Protein AF-A0A7K1ZN30-F1 (afdb_monomer_lite)

Foldseek 3Di:
DPVVLLVVLLV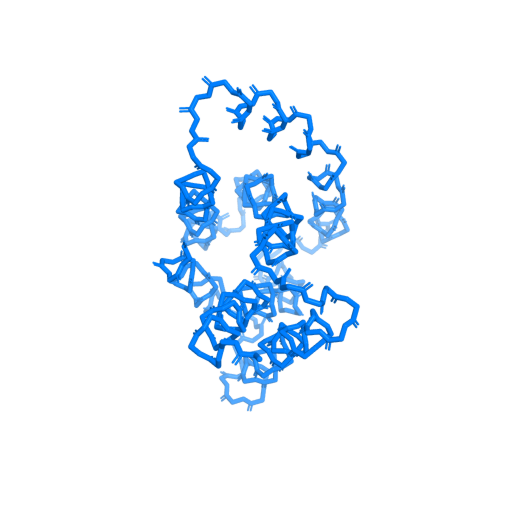VLLLLLLLVLLCVVQVCLQCVLLVNNVCVVVLVVLQVVLLVCQCVVCVVDVVPPDDLVVLLLVLLLQLLVLLVCLVVQRNHPVNSVSSSSNSNSRNSVVVSSLVVSCVPDPCCVPSVVVSNVSNVVSNVVNNCCCCPPVVQSNHSVSSNVSSVSSNVD

Structure (mmCIF, N/CA/C/O backbone):
data_AF-A0A7K1ZN30-F1
#
_entry.id   AF-A0A7K1ZN30-F1
#
loop_
_atom_site.group_PDB
_atom_site.id
_atom_site.type_symbol
_atom_site.label_atom_id
_atom_site.label_alt_id
_atom_site.label_comp_id
_atom_site.label_asym_id
_atom_site.label_entity_id
_atom_site.label_seq_id
_atom_site.pdbx_PDB_ins_code
_atom_site.Cartn_x
_atom_site.Cartn_y
_atom_site.Cartn_z
_atom_site.occupancy
_atom_site.B_iso_or_equiv
_atom_site.auth_seq_id
_atom_site.auth_comp_id
_atom_site.auth_asym_id
_atom_site.auth_atom_id
_atom_site.pdbx_PDB_model_num
ATOM 1 N N . MET A 1 1 ? -16.897 -9.802 23.830 1.00 62.56 1 MET A N 1
ATOM 2 C CA . MET A 1 1 ? -16.367 -9.654 22.459 1.00 62.56 1 MET A CA 1
ATOM 3 C C . MET A 1 1 ? -17.440 -10.025 21.453 1.00 62.56 1 MET A C 1
ATOM 5 O O . MET A 1 1 ? -17.956 -11.134 21.515 1.00 62.56 1 MET A O 1
ATOM 9 N N . ASN A 1 2 ? -17.785 -9.125 20.533 1.00 81.25 2 ASN A N 1
ATOM 10 C CA . ASN A 1 2 ? -18.554 -9.517 19.353 1.00 81.25 2 ASN A CA 1
ATOM 11 C C . ASN A 1 2 ? -17.576 -10.152 18.354 1.00 81.25 2 ASN A C 1
ATOM 13 O O . ASN A 1 2 ? -16.892 -9.446 17.616 1.00 81.25 2 ASN A O 1
ATOM 17 N N . VAL A 1 3 ? -17.474 -11.483 18.377 1.00 83.75 3 VAL A N 1
ATOM 18 C CA . VAL A 1 3 ? -16.505 -12.246 17.568 1.00 83.75 3 VAL A CA 1
ATOM 19 C C . VAL A 1 3 ? -16.653 -11.936 16.075 1.00 83.75 3 VAL A C 1
ATOM 21 O O . VAL A 1 3 ? -15.657 -11.800 15.370 1.00 83.75 3 VAL A O 1
ATOM 24 N N . ARG A 1 4 ? -17.888 -11.727 15.601 1.00 89.19 4 ARG A N 1
ATOM 25 C CA . ARG A 1 4 ? -18.168 -11.387 14.202 1.00 89.19 4 ARG A CA 1
ATOM 26 C C . ARG A 1 4 ? -17.604 -10.019 13.812 1.00 89.19 4 ARG A C 1
ATOM 28 O O . ARG A 1 4 ? -17.079 -9.877 12.714 1.00 89.19 4 ARG A O 1
ATOM 35 N N . LEU A 1 5 ? -17.701 -9.025 14.694 1.00 89.38 5 LEU A N 1
ATOM 36 C CA . LEU A 1 5 ? -17.139 -7.692 14.455 1.00 89.38 5 LEU A CA 1
ATOM 37 C C . LEU A 1 5 ? -15.608 -7.738 14.400 1.00 89.38 5 LEU A C 1
ATOM 39 O O . LEU A 1 5 ? -15.013 -7.208 13.468 1.00 89.38 5 LEU A O 1
ATOM 43 N N . ILE A 1 6 ? -14.985 -8.423 15.359 1.00 87.94 6 ILE A N 1
ATOM 44 C CA . ILE A 1 6 ? -13.524 -8.562 15.427 1.00 87.94 6 ILE A CA 1
ATOM 45 C C . ILE A 1 6 ? -12.992 -9.275 14.185 1.00 87.94 6 ILE A C 1
ATOM 47 O O . ILE A 1 6 ? -12.010 -8.821 13.605 1.00 87.94 6 ILE A O 1
ATOM 51 N N . ALA A 1 7 ? -13.667 -10.333 13.728 1.00 91.12 7 ALA A N 1
ATOM 52 C CA . ALA A 1 7 ? -13.308 -11.019 12.491 1.00 91.12 7 ALA A CA 1
ATOM 53 C C . ALA A 1 7 ? -13.371 -10.080 11.273 1.00 91.12 7 ALA A C 1
ATOM 55 O O . ALA A 1 7 ? -12.423 -10.038 10.496 1.00 91.12 7 ALA A O 1
ATOM 56 N N . ARG A 1 8 ? -14.433 -9.270 11.132 1.00 91.81 8 ARG A N 1
ATOM 57 C CA . ARG A 1 8 ? -14.554 -8.300 10.024 1.00 91.81 8 ARG A CA 1
ATOM 58 C C . ARG A 1 8 ? -13.443 -7.247 10.047 1.00 91.81 8 ARG A C 1
ATOM 60 O O . ARG A 1 8 ? -12.825 -7.009 9.016 1.00 91.81 8 ARG A O 1
ATOM 67 N N . LEU A 1 9 ? -13.148 -6.669 11.213 1.00 92.38 9 LEU A N 1
ATOM 68 C CA . LEU A 1 9 ? -12.065 -5.687 11.356 1.00 92.38 9 LEU A CA 1
ATOM 69 C C . LEU A 1 9 ? -10.682 -6.313 11.116 1.00 92.38 9 LEU A C 1
ATOM 71 O O . LEU A 1 9 ? -9.803 -5.668 10.553 1.00 92.38 9 LEU A O 1
ATOM 75 N N . SER A 1 10 ? -10.500 -7.577 11.502 1.00 93.19 10 SER A N 1
ATOM 76 C CA . SER A 1 10 ? -9.261 -8.326 11.263 1.00 93.19 10 SER A CA 1
ATOM 77 C C . SER A 1 10 ? -9.050 -8.610 9.778 1.00 93.19 10 SER A C 1
ATOM 79 O O . SER A 1 10 ? -7.942 -8.438 9.285 1.00 93.19 10 SER A O 1
ATOM 81 N N . VAL A 1 11 ? -10.109 -8.982 9.046 1.00 94.50 11 VAL A N 1
ATOM 82 C CA . VAL A 1 11 ? -10.057 -9.142 7.583 1.00 94.50 11 VAL A CA 1
ATOM 83 C C . VAL A 1 11 ? -9.736 -7.811 6.905 1.00 94.50 11 VAL A C 1
ATOM 85 O O . VAL A 1 11 ? -8.858 -7.772 6.052 1.00 94.50 11 VAL A O 1
ATOM 88 N N . MET A 1 12 ? -10.369 -6.711 7.323 1.00 94.81 12 MET A N 1
ATOM 89 C CA . MET A 1 12 ? -10.049 -5.373 6.812 1.00 94.81 12 MET A CA 1
ATOM 90 C C . MET A 1 12 ? -8.566 -5.026 7.031 1.00 94.81 12 MET A C 1
ATOM 92 O O . MET A 1 12 ? -7.880 -4.628 6.094 1.00 94.81 12 MET A O 1
ATOM 96 N N . MET A 1 13 ? -8.040 -5.231 8.245 1.00 94.75 13 MET A N 1
ATOM 97 C CA . MET A 1 13 ? -6.617 -5.009 8.535 1.00 94.75 13 MET A CA 1
ATOM 98 C C . MET A 1 13 ? -5.708 -5.922 7.714 1.00 94.75 13 MET A C 1
ATOM 100 O O . MET A 1 13 ? -4.676 -5.470 7.225 1.00 94.75 13 MET A O 1
ATOM 104 N N . PHE A 1 14 ? -6.087 -7.188 7.544 1.00 96.06 14 PHE A N 1
ATOM 105 C CA . PHE A 1 14 ? -5.344 -8.130 6.720 1.00 96.06 14 PHE A CA 1
ATOM 106 C C . PHE A 1 14 ? -5.240 -7.629 5.280 1.00 96.06 14 PHE A C 1
ATOM 108 O O . PHE A 1 14 ? -4.128 -7.476 4.789 1.00 96.06 14 PHE A O 1
ATOM 115 N N . VAL A 1 15 ? -6.366 -7.321 4.626 1.00 94.94 15 VAL A N 1
ATOM 116 C CA . VAL A 1 15 ? -6.387 -6.884 3.220 1.00 94.94 15 VAL A CA 1
ATOM 117 C C . VAL A 1 15 ? -5.634 -5.568 3.045 1.00 94.94 15 VAL A C 1
ATOM 119 O O . VAL A 1 15 ? -4.827 -5.446 2.128 1.00 94.94 15 VAL A O 1
ATOM 122 N N . GLN A 1 16 ? -5.822 -4.613 3.959 1.00 94.75 16 GLN A N 1
ATOM 123 C CA . GLN A 1 16 ? -5.119 -3.332 3.917 1.00 94.75 16 GLN A CA 1
ATOM 124 C C . GLN A 1 16 ? -3.604 -3.557 3.890 1.00 94.75 16 GLN A C 1
ATOM 126 O O . GLN A 1 16 ? -2.925 -3.128 2.966 1.00 94.75 16 GLN A O 1
ATOM 131 N N . TYR A 1 17 ? -3.061 -4.301 4.850 1.00 95.56 17 TYR A N 1
ATOM 132 C CA . TYR A 1 17 ? -1.617 -4.524 4.929 1.00 95.56 17 TYR A CA 1
ATOM 133 C C . TYR A 1 17 ? -1.091 -5.527 3.900 1.00 95.56 17 TYR A C 1
ATOM 135 O O . TYR A 1 17 ? 0.083 -5.455 3.540 1.00 95.56 17 TYR A O 1
ATOM 143 N N . PHE A 1 18 ? -1.946 -6.413 3.392 1.00 95.31 18 PHE A N 1
ATOM 144 C CA . PHE A 1 18 ? -1.652 -7.285 2.261 1.00 95.31 18 PHE A CA 1
ATOM 145 C C . PHE A 1 18 ? -1.354 -6.466 1.002 1.00 95.31 18 PHE A C 1
A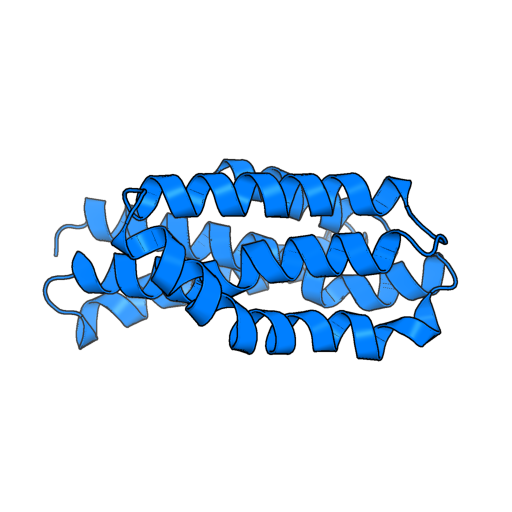TOM 147 O O . PHE A 1 18 ? -0.370 -6.734 0.323 1.00 95.31 18 PHE A O 1
ATOM 154 N N . ILE A 1 19 ? -2.132 -5.417 0.710 1.00 94.38 19 ILE A N 1
ATOM 155 C CA . ILE A 1 19 ? -1.846 -4.533 -0.431 1.00 94.38 19 ILE A CA 1
ATOM 156 C C . ILE A 1 19 ? -0.435 -3.957 -0.294 1.00 94.38 19 ILE A C 1
ATOM 158 O O . ILE A 1 19 ? 0.367 -4.082 -1.213 1.00 94.38 19 ILE A O 1
ATOM 162 N N . TRP A 1 20 ? -0.095 -3.403 0.872 1.00 94.56 20 TRP A N 1
ATOM 163 C CA . TRP A 1 20 ? 1.236 -2.836 1.101 1.00 94.56 20 TRP A CA 1
ATOM 164 C C . TRP A 1 20 ? 2.359 -3.871 1.031 1.00 94.56 20 TRP A C 1
ATOM 166 O O . TRP A 1 20 ? 3.403 -3.606 0.439 1.00 94.56 20 TRP A O 1
ATOM 176 N N . GLY A 1 21 ? 2.148 -5.051 1.614 1.00 92.06 21 GLY A N 1
ATOM 177 C CA . GLY A 1 21 ? 3.127 -6.135 1.596 1.00 92.06 21 GLY A CA 1
ATOM 178 C C . GLY A 1 21 ? 3.359 -6.707 0.203 1.00 92.06 21 GLY A C 1
ATOM 179 O O . GLY A 1 21 ? 4.444 -7.218 -0.055 1.00 92.06 21 GLY A O 1
ATOM 180 N N . ALA A 1 22 ? 2.369 -6.618 -0.691 1.00 91.56 22 ALA A N 1
ATOM 181 C CA . ALA A 1 22 ? 2.492 -7.139 -2.043 1.00 91.56 22 ALA A CA 1
ATOM 182 C C . ALA A 1 22 ? 3.558 -6.368 -2.825 1.00 91.56 22 ALA A C 1
ATOM 184 O O . ALA A 1 22 ? 4.413 -6.985 -3.442 1.00 91.56 22 ALA A O 1
ATOM 185 N N . TRP A 1 23 ? 3.545 -5.034 -2.774 1.00 90.69 23 TRP A N 1
ATOM 186 C CA . TRP A 1 23 ? 4.418 -4.218 -3.622 1.00 90.69 23 TRP A CA 1
ATOM 187 C C . TRP A 1 23 ? 5.627 -3.620 -2.902 1.00 90.69 23 TRP A C 1
ATOM 189 O O . TRP A 1 23 ? 6.661 -3.421 -3.533 1.00 90.69 23 TRP A O 1
ATOM 199 N N . ALA A 1 24 ? 5.546 -3.306 -1.605 1.00 91.25 24 ALA A N 1
ATOM 200 C CA . ALA A 1 24 ? 6.605 -2.541 -0.943 1.00 91.25 24 ALA A CA 1
ATOM 201 C C . ALA A 1 24 ? 7.978 -3.236 -0.921 1.00 91.25 24 ALA A C 1
ATOM 203 O O . ALA A 1 24 ? 8.970 -2.536 -1.124 1.00 91.25 24 ALA A O 1
ATOM 204 N N . PRO A 1 25 ? 8.088 -4.562 -0.709 1.00 89.94 25 PRO A N 1
ATOM 205 C CA . PRO A 1 25 ? 9.384 -5.242 -0.738 1.00 89.94 25 PRO A CA 1
ATOM 206 C C . PRO A 1 25 ? 9.979 -5.370 -2.147 1.00 89.94 25 PRO A C 1
ATOM 208 O O . PRO A 1 25 ? 11.197 -5.386 -2.292 1.00 89.94 25 PRO A O 1
ATOM 211 N N . THR A 1 26 ? 9.137 -5.463 -3.179 1.00 89.50 26 THR A N 1
ATOM 212 C CA . THR A 1 26 ? 9.556 -5.802 -4.550 1.00 89.50 26 THR A CA 1
ATOM 213 C C . THR A 1 26 ? 9.640 -4.595 -5.481 1.00 89.50 26 THR A C 1
ATOM 215 O O . THR A 1 26 ? 10.278 -4.677 -6.526 1.00 89.50 26 THR A O 1
ATOM 218 N N . LEU A 1 27 ? 9.043 -3.454 -5.118 1.00 90.50 27 LEU A N 1
ATOM 219 C CA . LEU A 1 27 ? 9.002 -2.262 -5.967 1.00 90.50 27 LEU A CA 1
ATOM 220 C C . LEU A 1 27 ? 10.399 -1.793 -6.387 1.00 90.50 27 LEU A C 1
ATOM 222 O O . LEU A 1 27 ? 10.601 -1.499 -7.559 1.00 90.50 27 LEU A O 1
ATOM 226 N N . GLY A 1 28 ? 11.363 -1.753 -5.461 1.00 89.56 28 GLY A N 1
ATOM 227 C CA . GLY A 1 28 ? 12.738 -1.362 -5.782 1.00 89.56 28 GLY A CA 1
ATOM 228 C C . GLY A 1 28 ? 13.383 -2.267 -6.837 1.00 89.56 28 GLY A C 1
ATOM 229 O O . GLY A 1 28 ? 13.997 -1.766 -7.773 1.00 89.56 28 GLY A O 1
ATOM 230 N N . ASN A 1 29 ? 13.173 -3.581 -6.734 1.00 90.44 29 ASN A N 1
ATOM 231 C CA . ASN A 1 29 ? 13.672 -4.560 -7.702 1.00 90.44 29 ASN A CA 1
ATOM 232 C C . ASN A 1 29 ? 12.987 -4.402 -9.066 1.00 90.44 29 ASN A C 1
ATOM 234 O O . ASN A 1 29 ? 13.642 -4.430 -10.099 1.00 90.44 29 ASN A O 1
ATOM 238 N N . TYR A 1 30 ? 11.675 -4.167 -9.094 1.00 90.00 30 TYR A N 1
ATOM 239 C CA . TYR A 1 30 ? 10.975 -3.883 -10.346 1.00 90.00 30 TYR A CA 1
ATOM 240 C C . TYR A 1 30 ? 11.430 -2.559 -10.983 1.00 90.00 30 TYR A C 1
ATOM 242 O O . TYR A 1 30 ? 11.550 -2.463 -12.197 1.00 90.00 30 TYR A O 1
ATOM 250 N N . MET A 1 31 ? 11.740 -1.534 -10.185 1.00 90.56 31 MET A N 1
ATOM 251 C CA . MET A 1 31 ? 12.235 -0.257 -10.705 1.00 90.56 31 MET A CA 1
ATOM 252 C C . MET A 1 31 ? 13.615 -0.377 -11.357 1.00 90.56 31 MET A C 1
ATOM 254 O O . MET A 1 31 ? 13.878 0.318 -12.336 1.00 90.56 31 MET A O 1
ATOM 258 N N . THR A 1 32 ? 14.491 -1.259 -10.866 1.00 90.94 32 THR A N 1
ATOM 259 C CA . THR A 1 32 ? 15.787 -1.495 -11.520 1.00 90.94 32 THR A CA 1
ATOM 260 C C . THR A 1 32 ? 15.648 -2.236 -12.848 1.00 90.94 32 THR A C 1
ATOM 262 O O . THR A 1 32 ? 16.479 -2.020 -13.722 1.00 90.94 32 THR A O 1
ATOM 265 N N . THR A 1 33 ? 14.602 -3.048 -13.051 1.00 89.69 33 THR A N 1
ATOM 266 C CA . THR A 1 33 ? 14.381 -3.734 -14.340 1.00 89.69 33 THR A CA 1
ATOM 267 C C . THR A 1 33 ? 13.808 -2.841 -15.434 1.00 89.69 33 THR A C 1
ATOM 269 O O . THR A 1 33 ? 13.900 -3.194 -16.607 1.00 89.69 33 THR A O 1
ATOM 272 N N . ILE A 1 34 ? 13.241 -1.691 -15.069 1.00 90.00 34 ILE A N 1
ATOM 273 C CA . ILE A 1 34 ? 12.688 -0.693 -16.000 1.00 90.00 34 ILE A CA 1
ATOM 274 C C . ILE A 1 34 ? 13.597 0.542 -16.133 1.00 90.00 34 ILE A C 1
ATOM 276 O O . ILE A 1 34 ? 13.114 1.614 -16.492 1.00 90.00 34 ILE A O 1
ATOM 280 N N . ASP A 1 35 ? 14.881 0.410 -15.773 1.00 87.50 35 ASP A N 1
ATOM 281 C CA . ASP A 1 35 ? 15.893 1.479 -15.771 1.00 87.50 35 ASP A CA 1
ATOM 282 C C . ASP A 1 35 ? 15.515 2.723 -14.933 1.00 87.50 35 ASP A C 1
ATOM 284 O O . ASP A 1 35 ? 16.046 3.815 -15.119 1.00 87.50 35 ASP A O 1
ATOM 288 N N . ALA A 1 36 ? 14.628 2.564 -13.944 1.00 87.75 36 ALA A N 1
ATOM 289 C CA . ALA A 1 36 ? 14.168 3.629 -13.046 1.00 87.75 36 ALA A CA 1
ATOM 290 C C . ALA A 1 36 ? 14.837 3.582 -11.658 1.00 87.75 36 ALA A C 1
ATOM 292 O O . ALA A 1 36 ? 14.321 4.155 -10.696 1.00 87.75 36 ALA A O 1
ATOM 293 N N . GLY A 1 37 ? 15.981 2.901 -11.528 1.00 87.06 37 GLY A N 1
ATOM 294 C CA . GLY A 1 37 ? 16.672 2.693 -10.249 1.00 87.06 37 GLY A CA 1
ATOM 295 C C . GLY A 1 37 ? 17.049 3.988 -9.515 1.00 87.06 37 GLY A C 1
ATOM 296 O O . GLY A 1 37 ? 17.015 4.036 -8.286 1.00 87.06 37 GLY A O 1
ATOM 297 N N . GLU A 1 38 ? 17.329 5.064 -10.251 1.00 89.94 38 GLU A N 1
ATOM 298 C CA . GLU A 1 38 ? 17.661 6.382 -9.686 1.00 89.94 38 GLU A CA 1
ATOM 299 C C . GLU A 1 38 ? 16.498 7.008 -8.900 1.00 89.94 38 GLU A C 1
ATOM 301 O O . GLU A 1 38 ? 16.712 7.765 -7.952 1.00 89.94 38 GLU A O 1
ATOM 306 N N . TRP A 1 39 ? 15.258 6.650 -9.242 1.00 90.62 39 TRP A N 1
ATOM 307 C CA . TRP A 1 39 ? 14.048 7.193 -8.625 1.00 90.62 39 TRP A CA 1
ATOM 308 C C . TRP A 1 39 ? 13.597 6.423 -7.381 1.00 90.62 39 TRP A C 1
ATOM 310 O O . TRP A 1 39 ? 12.655 6.855 -6.717 1.00 90.62 39 TRP A O 1
ATOM 320 N N . ILE A 1 40 ? 14.257 5.313 -7.025 1.00 93.00 40 ILE A N 1
ATOM 321 C CA . ILE A 1 40 ? 13.899 4.476 -5.866 1.00 93.00 40 ILE A CA 1
ATOM 322 C C . ILE A 1 40 ? 13.809 5.291 -4.560 1.00 93.00 40 ILE A C 1
ATOM 324 O O . ILE A 1 40 ? 12.800 5.163 -3.861 1.00 93.00 40 ILE A O 1
ATOM 328 N N . PRO A 1 41 ? 14.776 6.166 -4.209 1.00 93.31 41 PRO A N 1
ATOM 329 C CA . PRO A 1 41 ? 14.681 6.955 -2.980 1.00 93.31 41 PRO A CA 1
ATOM 330 C C . PRO A 1 41 ? 13.440 7.851 -2.955 1.00 93.31 41 PRO A C 1
ATOM 332 O O . PRO A 1 41 ? 12.763 7.952 -1.932 1.00 93.31 41 PRO A O 1
ATOM 335 N N . LEU A 1 42 ? 13.108 8.463 -4.096 1.00 93.38 42 LEU A N 1
ATOM 336 C CA . LEU A 1 42 ? 11.928 9.309 -4.223 1.00 93.38 42 LEU A CA 1
ATOM 337 C C . LEU A 1 42 ? 10.642 8.476 -4.146 1.00 93.38 42 LEU A C 1
ATOM 339 O O . LEU A 1 42 ? 9.717 8.858 -3.434 1.00 93.38 42 LEU A O 1
ATOM 343 N N . ALA A 1 43 ? 10.609 7.307 -4.788 1.00 92.88 43 ALA A N 1
ATOM 344 C CA . ALA A 1 43 ? 9.487 6.374 -4.743 1.00 92.88 43 ALA A CA 1
ATOM 345 C C . ALA A 1 43 ? 9.125 5.957 -3.306 1.00 92.88 43 ALA A C 1
ATOM 347 O O . ALA A 1 43 ? 7.955 6.012 -2.927 1.00 92.88 43 ALA A O 1
ATOM 348 N N . TYR A 1 44 ? 10.114 5.622 -2.469 1.00 93.50 44 TYR A N 1
ATOM 349 C CA . TYR A 1 44 ? 9.871 5.294 -1.057 1.00 93.50 44 TYR A CA 1
ATOM 350 C C . TYR A 1 44 ? 9.604 6.527 -0.175 1.00 93.50 44 TYR A C 1
ATOM 352 O O . TYR A 1 44 ? 8.966 6.394 0.870 1.00 93.50 44 TYR A O 1
ATOM 360 N N . ALA A 1 45 ? 10.014 7.730 -0.593 1.00 94.00 45 ALA A N 1
ATOM 361 C CA . ALA A 1 45 ? 9.682 8.979 0.098 1.00 94.00 45 ALA A CA 1
ATOM 362 C C . ALA A 1 45 ? 8.221 9.421 -0.114 1.00 94.00 45 ALA A C 1
ATOM 364 O O . ALA A 1 45 ? 7.656 10.099 0.749 1.00 94.00 45 ALA A O 1
ATOM 365 N N . LEU A 1 46 ? 7.581 9.008 -1.216 1.00 93.12 46 LEU A N 1
ATOM 366 C CA . LEU A 1 46 ? 6.182 9.347 -1.510 1.00 93.12 46 LEU A CA 1
ATOM 367 C C . LEU A 1 46 ? 5.214 8.872 -0.420 1.00 93.12 46 LEU A C 1
ATOM 369 O O . LEU A 1 46 ? 4.239 9.562 -0.142 1.00 93.12 46 LEU A O 1
ATOM 373 N N . GLY A 1 47 ? 5.491 7.738 0.229 1.00 90.69 47 GLY A N 1
ATOM 374 C CA . GLY A 1 47 ? 4.649 7.217 1.306 1.00 90.69 47 GLY A CA 1
ATOM 375 C C . GLY A 1 47 ? 4.583 8.142 2.526 1.00 90.69 47 GLY A C 1
ATOM 376 O O . GLY A 1 47 ? 3.501 8.616 2.868 1.00 90.69 47 GLY A O 1
ATOM 377 N N . PRO A 1 48 ? 5.720 8.469 3.167 1.00 91.25 48 PRO A N 1
ATOM 378 C CA . PRO A 1 48 ? 5.771 9.461 4.240 1.00 91.25 48 PRO A CA 1
ATOM 379 C C . PRO A 1 48 ? 5.206 10.831 3.844 1.00 91.25 48 PRO A C 1
ATOM 381 O O . PRO A 1 48 ? 4.485 11.440 4.633 1.00 91.25 48 PRO A O 1
ATOM 384 N N . ILE A 1 49 ? 5.477 11.305 2.623 1.00 91.56 49 ILE A N 1
ATOM 385 C CA . ILE A 1 49 ? 4.910 12.562 2.108 1.00 91.56 49 ILE A CA 1
ATOM 386 C C . ILE A 1 49 ? 3.380 12.481 2.066 1.00 91.56 49 ILE A C 1
ATOM 388 O O . ILE A 1 49 ? 2.696 13.366 2.584 1.00 91.56 49 ILE A O 1
ATOM 392 N N . ALA A 1 50 ? 2.834 11.390 1.532 1.00 90.81 50 ALA A N 1
ATOM 393 C CA . ALA A 1 50 ? 1.401 11.144 1.517 1.00 90.81 50 ALA A CA 1
ATOM 394 C C . ALA A 1 50 ? 0.807 11.013 2.927 1.00 90.81 50 ALA A C 1
ATOM 396 O O . ALA A 1 50 ? -0.281 11.525 3.165 1.00 90.81 50 ALA A O 1
ATOM 397 N N . CYS A 1 51 ? 1.515 10.406 3.884 1.00 87.94 51 CYS A N 1
ATOM 398 C CA . CYS A 1 51 ? 1.093 10.363 5.288 1.00 87.94 51 CYS A CA 1
ATOM 399 C C . CYS A 1 51 ? 1.008 11.754 5.928 1.00 87.94 51 CYS A C 1
ATOM 401 O O . CYS A 1 51 ? 0.124 11.985 6.747 1.00 87.94 51 CYS A O 1
ATOM 403 N N . MET A 1 52 ? 1.916 12.673 5.585 1.00 88.69 52 MET A N 1
ATOM 404 C CA . MET A 1 52 ? 1.890 14.043 6.110 1.00 88.69 52 MET A CA 1
ATOM 405 C C . MET A 1 52 ? 0.757 14.864 5.494 1.00 88.69 52 MET A C 1
ATOM 407 O O . MET A 1 52 ? 0.094 15.625 6.191 1.00 88.69 52 MET A O 1
ATOM 411 N N . ILE A 1 53 ? 0.527 14.706 4.190 1.00 86.38 53 ILE A N 1
ATOM 412 C CA . ILE A 1 53 ? -0.447 15.498 3.431 1.00 86.38 53 ILE A CA 1
ATOM 413 C C . ILE A 1 53 ? -1.871 14.932 3.570 1.00 86.38 53 ILE A C 1
ATOM 415 O O . ILE A 1 53 ? -2.850 15.673 3.640 1.00 86.38 53 ILE A O 1
ATOM 419 N N . GLY A 1 54 ? -1.994 13.612 3.647 1.00 82.38 54 GLY A N 1
ATOM 420 C CA . GLY A 1 54 ? -3.244 12.862 3.649 1.00 82.38 54 GLY A CA 1
ATOM 421 C C . GLY A 1 54 ? -4.285 13.306 4.672 1.00 82.38 54 GLY A C 1
ATOM 422 O O . GLY A 1 54 ? -5.426 13.531 4.276 1.00 82.38 54 GLY A O 1
ATOM 423 N N . PRO A 1 55 ? -3.934 13.475 5.962 1.00 78.06 55 PRO A N 1
ATOM 424 C CA . PRO A 1 55 ? -4.867 13.928 6.990 1.00 78.06 55 PRO A CA 1
ATOM 425 C C . PRO A 1 55 ? -5.499 15.290 6.695 1.00 78.06 55 PRO A C 1
ATOM 427 O O . PRO A 1 55 ? -6.645 15.507 7.073 1.00 78.06 55 PRO A O 1
ATOM 430 N N . PHE A 1 56 ? -4.809 16.188 5.985 1.00 79.38 56 PHE A N 1
ATOM 431 C CA . PHE A 1 56 ? -5.385 17.478 5.597 1.00 79.38 56 PHE A CA 1
ATOM 432 C C . PHE A 1 56 ? -6.517 17.298 4.582 1.00 79.38 56 PHE A C 1
ATOM 434 O O . PHE A 1 56 ? -7.591 17.871 4.745 1.00 79.38 56 PHE A O 1
ATOM 441 N N . PHE A 1 57 ? -6.308 16.463 3.562 1.00 72.62 57 PHE A N 1
ATOM 442 C CA . PHE A 1 57 ? -7.331 16.179 2.554 1.00 72.62 57 PHE A CA 1
ATOM 443 C C . PHE A 1 57 ? -8.460 15.316 3.115 1.00 72.62 57 PHE A C 1
ATOM 445 O O . PHE A 1 57 ? -9.630 15.637 2.917 1.00 72.62 57 PHE A O 1
ATOM 452 N N . LEU A 1 58 ? -8.124 14.261 3.859 1.00 71.19 58 LEU A N 1
ATOM 453 C CA . LEU A 1 58 ? -9.106 13.407 4.517 1.00 71.19 58 LEU A CA 1
ATOM 454 C C . LEU A 1 58 ? -9.940 14.183 5.532 1.00 71.19 58 LEU A C 1
ATOM 456 O O . LEU A 1 58 ? -11.149 14.034 5.509 1.00 71.19 58 LEU A O 1
ATOM 460 N N . GLY A 1 59 ? -9.340 15.020 6.380 1.00 65.50 59 GLY A N 1
ATOM 461 C CA . GLY A 1 59 ? -10.082 15.813 7.365 1.00 65.50 59 GLY A CA 1
ATOM 462 C C . GLY A 1 59 ? -11.058 16.785 6.701 1.00 65.50 59 GLY A C 1
ATOM 463 O O . GLY A 1 59 ? -12.227 16.836 7.063 1.00 65.50 59 GLY A O 1
ATOM 464 N N . MET A 1 60 ? -10.624 17.487 5.646 1.00 66.81 60 MET A N 1
ATOM 465 C CA . MET A 1 60 ? -11.502 18.408 4.911 1.00 66.81 60 MET A CA 1
ATOM 466 C C . MET A 1 60 ? -12.638 17.705 4.147 1.00 66.81 60 MET A C 1
ATOM 468 O O . MET A 1 60 ? -13.723 18.272 4.012 1.00 66.81 60 MET A O 1
ATOM 472 N N . VAL A 1 61 ? -12.397 16.504 3.609 1.00 64.50 61 VAL A N 1
ATOM 473 C CA . VAL A 1 61 ? -13.367 15.770 2.774 1.00 64.50 61 VAL A CA 1
ATOM 474 C C . VAL A 1 61 ? -14.292 14.876 3.612 1.00 64.50 61 VAL A C 1
ATOM 476 O O . VAL A 1 61 ? -15.494 14.820 3.337 1.00 64.50 61 VAL A O 1
ATOM 479 N N . ALA A 1 62 ? -13.763 14.203 4.639 1.00 60.75 62 ALA A N 1
ATOM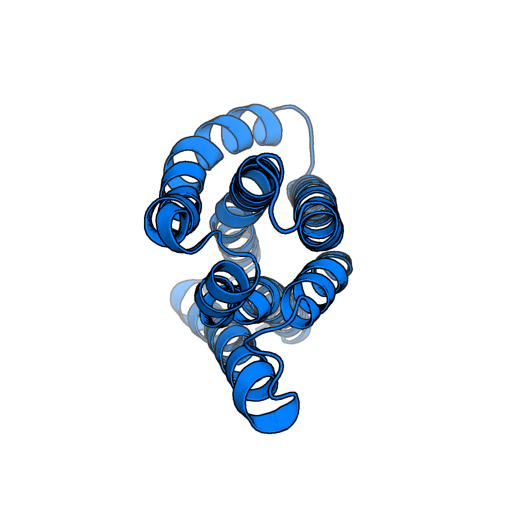 480 C CA . ALA A 1 62 ? -14.503 13.277 5.497 1.00 60.75 62 ALA A CA 1
ATOM 481 C C . ALA A 1 62 ? -15.528 13.995 6.379 1.00 60.75 62 ALA A C 1
ATOM 483 O O . ALA A 1 62 ? -16.639 13.496 6.530 1.00 60.75 62 ALA A O 1
ATOM 484 N N . ASP A 1 63 ? -15.209 15.189 6.885 1.00 61.97 63 ASP A N 1
ATOM 485 C CA . ASP A 1 63 ? -16.104 15.911 7.798 1.00 61.97 63 ASP A CA 1
ATOM 486 C C . ASP A 1 63 ? -17.333 16.515 7.097 1.00 61.97 63 ASP A C 1
ATOM 488 O O . ASP A 1 63 ? -18.278 16.944 7.760 1.00 61.97 63 ASP A O 1
ATOM 492 N N . ARG A 1 64 ? -17.347 16.571 5.755 1.00 61.25 64 ARG A N 1
ATOM 493 C CA . ARG A 1 64 ? -18.355 17.344 5.014 1.00 61.25 64 ARG A CA 1
ATOM 494 C C . ARG A 1 64 ? -19.139 16.570 3.954 1.00 61.25 64 ARG A C 1
ATOM 496 O O . ARG A 1 64 ? -20.228 17.025 3.608 1.00 61.25 64 ARG A O 1
ATOM 503 N N . PHE A 1 65 ? -18.642 15.440 3.438 1.00 59.09 65 PHE A N 1
ATOM 504 C CA . PHE A 1 65 ? -19.234 14.849 2.226 1.00 59.09 65 PHE A CA 1
ATOM 505 C C . PHE A 1 65 ? -19.496 13.333 2.231 1.00 59.09 65 PHE A C 1
ATOM 507 O O . PHE A 1 65 ? -20.332 12.903 1.437 1.00 59.09 65 PHE A O 1
ATOM 514 N N . PHE A 1 66 ? -18.859 12.513 3.081 1.00 65.38 66 PHE A N 1
ATOM 515 C CA . PHE A 1 66 ? -18.983 11.047 2.974 1.00 65.38 66 PHE A CA 1
ATOM 516 C C . PHE A 1 66 ? -18.901 10.299 4.308 1.00 65.38 66 PHE A C 1
ATOM 518 O O . PHE A 1 66 ? -18.093 10.629 5.168 1.00 65.38 66 PHE A O 1
ATOM 525 N N . ASP A 1 67 ? -19.670 9.210 4.421 1.00 79.94 67 ASP A N 1
ATOM 526 C CA . ASP A 1 67 ? -19.460 8.193 5.455 1.00 79.94 67 ASP A CA 1
ATOM 527 C C . ASP A 1 67 ? -18.047 7.602 5.320 1.00 79.94 67 ASP A C 1
ATOM 529 O O . ASP A 1 67 ? -17.604 7.296 4.206 1.00 79.94 67 ASP A O 1
ATOM 533 N N . SER A 1 68 ? -17.347 7.390 6.439 1.00 77.25 68 SER A N 1
ATOM 534 C CA . SER A 1 68 ? -15.949 6.925 6.448 1.00 77.25 68 SER A CA 1
ATOM 535 C C . SER A 1 68 ? -15.721 5.638 5.644 1.00 77.25 68 SER A C 1
ATOM 537 O O . SER A 1 68 ? -14.676 5.483 5.019 1.00 77.25 68 SER A O 1
ATOM 539 N N . GLU A 1 69 ? -16.708 4.739 5.611 1.00 82.38 69 GLU A N 1
ATOM 540 C CA . GLU A 1 69 ? -16.661 3.490 4.838 1.00 82.38 69 GLU A CA 1
ATOM 541 C C . GLU A 1 69 ? -16.666 3.739 3.321 1.00 82.38 69 GLU A C 1
ATOM 543 O O . GLU A 1 69 ? -15.914 3.112 2.579 1.00 82.38 69 GLU A O 1
ATOM 548 N N . LYS A 1 70 ? -17.470 4.698 2.842 1.00 84.94 70 LYS A N 1
ATOM 549 C CA . LYS A 1 70 ? -17.533 5.046 1.412 1.00 84.94 70 LYS A CA 1
ATOM 550 C C . LYS A 1 70 ? -16.255 5.739 0.961 1.00 84.94 70 LYS A C 1
ATOM 552 O O . LYS A 1 70 ? -15.760 5.469 -0.130 1.00 84.94 70 LYS A O 1
ATOM 557 N N . LEU A 1 71 ? -15.720 6.617 1.808 1.00 87.12 71 LEU A N 1
ATOM 558 C CA . LEU A 1 71 ? -14.456 7.293 1.542 1.00 87.12 71 LEU A CA 1
ATOM 559 C C . LEU A 1 71 ? -13.299 6.291 1.444 1.00 87.12 71 LEU A C 1
ATOM 561 O O . LEU A 1 71 ? -12.493 6.393 0.521 1.00 87.12 71 LEU A O 1
ATOM 565 N N . LEU A 1 72 ? -13.255 5.305 2.349 1.00 89.38 72 LEU A N 1
ATOM 566 C CA . LEU A 1 72 ? -12.279 4.216 2.308 1.00 89.38 72 LEU A CA 1
ATOM 567 C C . LEU A 1 72 ? -12.321 3.482 0.961 1.00 89.38 72 LEU A C 1
ATOM 569 O O . LEU A 1 72 ? -11.288 3.395 0.297 1.00 89.38 72 LEU A O 1
ATOM 573 N N . GLY A 1 73 ? -13.508 3.039 0.535 1.00 89.88 73 GLY A N 1
ATOM 574 C CA . GLY A 1 73 ? -13.677 2.322 -0.730 1.00 89.88 73 GLY A CA 1
ATOM 575 C C . GLY A 1 73 ? -13.257 3.155 -1.945 1.00 89.88 73 GLY A C 1
ATOM 576 O O . GLY A 1 73 ? -12.494 2.688 -2.783 1.00 89.88 73 GLY A O 1
ATOM 577 N N . VAL A 1 74 ? -13.668 4.427 -2.033 1.00 90.81 74 VAL A N 1
ATOM 578 C CA . VAL A 1 74 ? -13.275 5.305 -3.156 1.00 90.81 74 VAL A CA 1
ATOM 579 C C . VAL A 1 74 ? -11.756 5.486 -3.228 1.00 90.81 74 VAL A C 1
ATOM 581 O O . VAL A 1 74 ? -11.176 5.398 -4.311 1.00 90.81 74 VAL A O 1
ATOM 584 N N . LEU A 1 75 ? -11.097 5.706 -2.088 1.00 91.62 75 LEU A N 1
ATOM 585 C CA . LEU A 1 75 ? -9.643 5.863 -2.043 1.00 91.62 75 LEU A CA 1
ATOM 586 C C . LEU A 1 75 ? -8.918 4.576 -2.430 1.00 91.62 75 LEU A C 1
ATOM 588 O O . LEU A 1 75 ? -7.949 4.639 -3.184 1.00 91.62 75 LEU A O 1
ATOM 592 N N . MET A 1 76 ? -9.398 3.418 -1.973 1.00 93.62 76 MET A N 1
ATOM 593 C CA . MET A 1 76 ? -8.836 2.122 -2.355 1.00 93.62 76 MET A CA 1
ATOM 594 C C . MET A 1 76 ? -9.023 1.831 -3.842 1.00 93.62 76 MET A C 1
ATOM 596 O O . MET A 1 76 ? -8.081 1.377 -4.486 1.00 93.62 76 MET A O 1
ATOM 600 N N . LEU A 1 77 ? -10.173 2.171 -4.426 1.00 94.19 77 LEU A N 1
ATOM 601 C CA . LEU A 1 77 ? -10.402 2.016 -5.863 1.00 94.19 77 LEU A CA 1
ATOM 602 C C . LEU A 1 77 ? -9.436 2.866 -6.692 1.00 94.19 77 LEU A C 1
ATOM 604 O O . LEU A 1 77 ? -8.845 2.360 -7.645 1.00 94.19 77 LEU A O 1
ATOM 608 N N . ILE A 1 78 ? -9.229 4.133 -6.319 1.00 94.38 78 ILE A N 1
ATOM 609 C CA . ILE A 1 78 ? -8.271 5.011 -7.008 1.00 94.38 78 ILE A CA 1
ATOM 610 C C . ILE A 1 78 ? -6.841 4.492 -6.810 1.00 94.38 78 ILE A C 1
ATOM 612 O O . ILE A 1 78 ? -6.083 4.392 -7.775 1.00 94.38 78 ILE A O 1
ATOM 616 N N . ALA A 1 79 ? -6.481 4.109 -5.582 1.00 94.25 79 ALA A N 1
ATOM 617 C CA . ALA A 1 79 ? -5.163 3.576 -5.259 1.00 94.25 79 ALA A CA 1
ATOM 618 C C . ALA A 1 79 ? -4.856 2.274 -6.017 1.00 94.25 79 ALA A C 1
ATOM 620 O O . ALA A 1 79 ? -3.741 2.100 -6.510 1.00 94.25 79 ALA A O 1
ATOM 621 N N . GLY A 1 80 ? -5.832 1.370 -6.116 1.00 94.38 80 GLY A N 1
ATOM 622 C CA . GLY A 1 80 ? -5.712 0.101 -6.826 1.00 94.38 80 GLY A CA 1
ATOM 623 C C . GLY A 1 80 ? -5.675 0.281 -8.340 1.00 94.38 80 GLY A C 1
ATOM 624 O O . GLY A 1 80 ? -4.845 -0.332 -9.009 1.00 94.38 80 GLY A O 1
ATOM 625 N N . ALA A 1 81 ? -6.497 1.183 -8.886 1.00 95.31 81 ALA A N 1
ATOM 626 C CA . ALA A 1 81 ? -6.457 1.535 -10.303 1.00 95.31 81 ALA A CA 1
ATOM 627 C C . ALA A 1 81 ? -5.106 2.150 -10.697 1.00 95.31 81 ALA A C 1
ATOM 629 O O . ALA A 1 81 ? -4.532 1.756 -11.711 1.00 95.31 81 ALA A O 1
ATOM 630 N N . ALA A 1 82 ? -4.565 3.055 -9.873 1.00 94.81 82 ALA A N 1
ATOM 631 C CA . ALA A 1 82 ? -3.241 3.633 -10.081 1.00 94.81 82 ALA A CA 1
ATOM 632 C C . ALA A 1 82 ? -2.148 2.552 -10.076 1.00 94.81 82 ALA A C 1
ATOM 634 O O . ALA A 1 82 ? -1.325 2.522 -10.989 1.00 94.81 82 ALA A O 1
ATOM 635 N N . MET A 1 83 ? -2.187 1.609 -9.125 1.00 93.56 83 MET A N 1
ATOM 636 C CA . MET A 1 83 ? -1.263 0.466 -9.102 1.00 93.56 83 MET A CA 1
ATOM 637 C C . MET A 1 83 ? -1.361 -0.409 -10.351 1.00 93.56 83 MET A C 1
ATOM 639 O O . MET A 1 83 ? -0.335 -0.766 -10.920 1.00 93.56 83 MET A O 1
ATOM 643 N N . CYS A 1 84 ? -2.572 -0.737 -10.806 1.00 94.19 84 CYS A N 1
ATOM 644 C CA . CYS A 1 84 ? -2.770 -1.516 -12.030 1.00 94.19 84 CYS A CA 1
ATOM 645 C C . CYS A 1 84 ? -2.336 -0.754 -13.292 1.00 94.19 84 CYS A C 1
ATOM 647 O O . CYS A 1 84 ? -2.009 -1.385 -14.295 1.00 94.19 84 CYS A O 1
ATOM 649 N N . ALA A 1 85 ? -2.324 0.582 -13.254 1.00 93.88 85 ALA A N 1
ATOM 650 C CA . ALA A 1 85 ? -1.866 1.431 -14.348 1.00 93.88 85 ALA A CA 1
ATOM 651 C C . ALA A 1 85 ? -0.329 1.551 -14.419 1.00 93.88 85 ALA A C 1
ATOM 653 O O . ALA A 1 85 ? 0.215 1.711 -15.510 1.00 93.88 85 ALA A O 1
ATOM 654 N N . MET A 1 86 ? 0.381 1.444 -13.286 1.00 93.06 86 MET A N 1
ATOM 655 C CA . MET A 1 86 ? 1.844 1.611 -13.212 1.00 93.06 86 MET A CA 1
ATOM 656 C C . MET A 1 86 ? 2.638 0.738 -14.201 1.00 93.06 86 MET A C 1
ATOM 658 O O . MET A 1 86 ? 3.542 1.279 -14.838 1.00 93.06 86 MET A O 1
ATOM 662 N N . PRO A 1 87 ? 2.326 -0.559 -14.405 1.00 91.75 87 PRO A N 1
ATOM 663 C CA . PRO A 1 87 ? 3.052 -1.389 -15.366 1.00 91.75 87 PRO A CA 1
ATOM 664 C C . PRO A 1 87 ? 2.969 -0.891 -16.814 1.00 91.75 87 PRO A C 1
ATOM 666 O O . PRO A 1 87 ? 3.909 -1.082 -17.578 1.00 91.75 87 PRO A O 1
ATOM 669 N N . PHE A 1 88 ? 1.875 -0.222 -17.199 1.00 91.75 88 PHE A N 1
ATOM 670 C CA . PHE A 1 88 ? 1.733 0.369 -18.537 1.00 91.75 88 PHE A CA 1
ATOM 671 C C . PHE A 1 88 ? 2.580 1.637 -18.712 1.00 91.75 88 PHE A C 1
ATOM 673 O O . PHE A 1 88 ? 2.849 2.045 -19.837 1.00 91.75 88 PHE A O 1
ATOM 680 N N . ALA A 1 89 ? 2.998 2.245 -17.603 1.00 90.69 89 ALA A N 1
ATOM 681 C CA . ALA A 1 89 ? 3.884 3.401 -17.552 1.00 90.69 89 ALA A CA 1
ATOM 682 C C . ALA A 1 89 ? 5.342 3.016 -17.225 1.00 90.69 89 ALA A C 1
ATOM 684 O O . ALA A 1 89 ? 6.150 3.895 -16.917 1.00 90.69 89 ALA A O 1
ATOM 685 N N . ALA A 1 90 ? 5.689 1.726 -17.266 1.00 89.19 90 ALA A N 1
ATOM 686 C CA . ALA A 1 90 ? 7.037 1.238 -16.994 1.00 89.19 90 ALA A CA 1
ATOM 687 C C . ALA A 1 90 ? 8.082 1.914 -17.902 1.00 89.19 90 ALA A C 1
ATOM 689 O O . ALA A 1 90 ? 7.906 1.979 -19.116 1.00 89.19 90 ALA A O 1
ATOM 690 N N . GLY A 1 91 ? 9.162 2.424 -17.303 1.00 83.62 91 GLY A N 1
ATOM 691 C CA . GLY A 1 91 ? 10.239 3.122 -18.019 1.00 83.62 91 GLY A CA 1
ATOM 692 C C . GLY A 1 91 ? 9.879 4.533 -18.502 1.00 83.62 91 GLY A C 1
ATOM 693 O O . GLY A 1 91 ? 10.624 5.119 -19.280 1.00 83.62 91 GLY A O 1
ATOM 694 N N . THR A 1 92 ? 8.744 5.088 -18.065 1.00 89.62 92 THR A N 1
ATOM 695 C CA . THR A 1 92 ? 8.307 6.446 -18.423 1.00 89.62 92 THR A CA 1
ATOM 696 C C . THR A 1 92 ? 8.209 7.348 -17.196 1.00 89.62 92 THR A C 1
ATOM 698 O O . THR A 1 92 ? 7.997 6.876 -16.075 1.00 89.62 92 THR A O 1
ATOM 701 N N . ASP A 1 93 ? 8.232 8.663 -17.419 1.00 88.00 93 ASP A N 1
ATOM 702 C CA . ASP A 1 93 ? 8.049 9.675 -16.369 1.00 88.00 93 ASP A CA 1
ATOM 703 C C . ASP A 1 93 ? 6.673 9.600 -15.679 1.00 88.00 93 ASP A C 1
ATOM 705 O O . ASP A 1 93 ? 6.477 10.196 -14.621 1.00 88.00 93 ASP A O 1
ATOM 709 N N . LEU A 1 94 ? 5.710 8.855 -16.242 1.00 91.31 94 LEU A N 1
ATOM 710 C CA . LEU A 1 94 ? 4.380 8.646 -15.661 1.00 91.31 94 LEU A CA 1
ATOM 711 C C . LEU A 1 94 ? 4.367 7.626 -14.514 1.00 91.31 94 LEU A C 1
ATOM 713 O O . LEU A 1 94 ? 3.416 7.615 -13.729 1.00 91.31 94 LEU A O 1
ATOM 717 N N . PHE A 1 95 ? 5.407 6.800 -14.370 1.00 92.06 95 PHE A N 1
ATOM 718 C CA . PHE A 1 95 ? 5.474 5.783 -13.318 1.00 92.06 95 PHE A CA 1
ATOM 719 C C . PHE A 1 95 ? 5.411 6.396 -11.912 1.00 92.06 95 PHE A C 1
ATOM 721 O O . PHE A 1 95 ? 4.632 5.967 -11.058 1.00 92.06 95 PHE A O 1
ATOM 728 N N . LEU A 1 96 ? 6.215 7.433 -11.677 1.00 92.38 96 LEU A N 1
ATOM 729 C CA . LEU A 1 96 ? 6.360 8.045 -10.361 1.00 92.38 96 LEU A CA 1
ATOM 730 C C . LEU A 1 96 ? 5.119 8.863 -9.937 1.00 92.38 9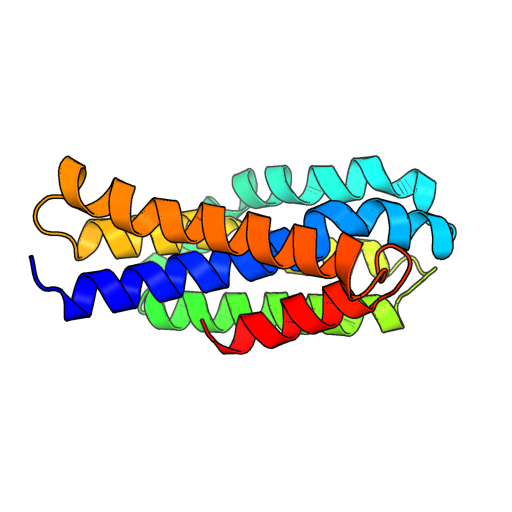6 LEU A C 1
ATOM 732 O O . LEU A 1 96 ? 4.682 8.703 -8.796 1.00 92.38 96 LEU A O 1
ATOM 736 N N . PRO A 1 97 ? 4.478 9.669 -10.810 1.00 94.19 97 PRO A N 1
ATOM 737 C CA . PRO A 1 97 ? 3.178 10.272 -10.522 1.00 94.19 97 PRO A CA 1
ATOM 738 C C . PRO A 1 97 ? 2.076 9.252 -10.212 1.00 94.19 97 PRO A C 1
ATOM 740 O O . PRO A 1 97 ? 1.272 9.499 -9.314 1.00 94.19 97 PRO A O 1
ATOM 743 N N . LEU A 1 98 ? 2.037 8.101 -10.897 1.00 95.00 98 LEU A N 1
ATOM 744 C CA . LEU A 1 98 ? 1.070 7.036 -10.596 1.00 95.00 98 LEU A CA 1
ATOM 745 C C . LEU A 1 98 ? 1.313 6.414 -9.217 1.00 95.00 98 LEU A C 1
ATOM 747 O O . LEU A 1 98 ? 0.362 6.224 -8.458 1.00 95.00 98 LEU A O 1
ATOM 751 N N . LEU A 1 99 ? 2.576 6.171 -8.854 1.00 94.56 99 LEU A N 1
ATOM 752 C CA . LEU A 1 99 ? 2.934 5.752 -7.498 1.00 94.56 99 LEU A CA 1
ATOM 753 C C . LEU A 1 99 ? 2.571 6.824 -6.460 1.00 94.56 99 LEU A C 1
ATOM 755 O O . LEU A 1 99 ? 2.091 6.497 -5.378 1.00 94.56 99 LEU A O 1
ATOM 759 N N . GLY A 1 100 ? 2.758 8.102 -6.792 1.00 94.38 100 GLY A N 1
ATOM 760 C CA . GLY A 1 100 ? 2.369 9.229 -5.946 1.00 94.38 100 GLY A CA 1
ATOM 761 C C . GLY A 1 100 ? 0.862 9.285 -5.719 1.00 94.38 100 GLY A C 1
ATOM 762 O O . GLY A 1 100 ? 0.424 9.440 -4.583 1.00 94.38 100 GLY A O 1
ATOM 763 N N . LEU A 1 101 ? 0.066 9.081 -6.772 1.00 94.44 101 LEU A N 1
ATOM 764 C CA . LEU A 1 101 ? -1.389 8.979 -6.681 1.00 94.44 101 LEU A CA 1
ATOM 765 C C . LEU A 1 101 ? -1.809 7.789 -5.810 1.00 94.44 101 LEU A C 1
ATOM 767 O O . LEU A 1 101 ? -2.629 7.959 -4.908 1.00 94.44 101 LEU A O 1
ATOM 771 N N . HIS A 1 102 ? -1.209 6.612 -6.027 1.00 94.69 102 HIS A N 1
ATOM 772 C CA . HIS A 1 102 ? -1.421 5.460 -5.154 1.00 94.69 102 HIS A CA 1
ATOM 773 C C . HIS A 1 102 ? -1.105 5.817 -3.700 1.00 94.69 102 HIS A C 1
ATOM 775 O O . HIS A 1 102 ? -1.943 5.602 -2.832 1.00 94.69 102 HIS A O 1
ATOM 781 N N . ALA A 1 103 ? 0.059 6.409 -3.428 1.00 94.12 103 ALA A N 1
ATOM 782 C CA . ALA A 1 103 ? 0.484 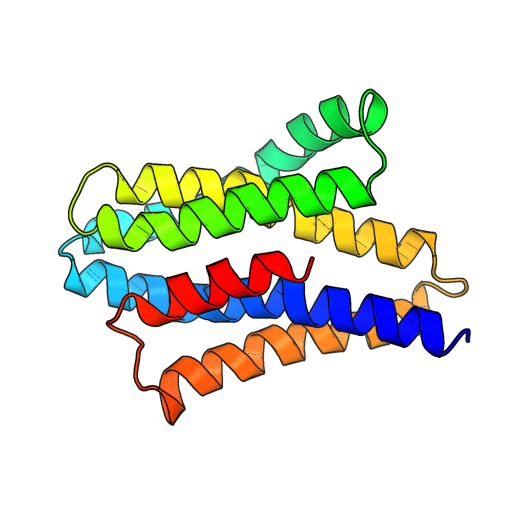6.746 -2.078 1.00 94.12 103 ALA A CA 1
ATOM 783 C C . ALA A 1 103 ? -0.474 7.743 -1.403 1.00 94.12 103 ALA A C 1
ATOM 785 O O . ALA A 1 103 ? -0.901 7.511 -0.271 1.00 94.12 103 ALA A O 1
ATOM 786 N N . LEU A 1 104 ? -0.859 8.811 -2.110 1.00 92.81 104 LEU A N 1
ATOM 787 C CA . LEU A 1 104 ? -1.793 9.833 -1.629 1.00 92.81 104 LEU A CA 1
ATOM 788 C C . LEU A 1 104 ? -3.168 9.263 -1.286 1.00 92.81 104 LEU A C 1
ATOM 790 O O . LEU A 1 104 ? -3.802 9.744 -0.352 1.00 92.81 104 LEU A O 1
ATOM 794 N N . CYS A 1 105 ? -3.625 8.244 -2.008 1.00 92.31 105 CYS A N 1
ATOM 795 C CA . CYS A 1 105 ? -4.894 7.593 -1.714 1.00 92.31 105 CYS A CA 1
ATOM 796 C C . CYS A 1 105 ? -4.759 6.485 -0.663 1.00 92.31 105 CYS A C 1
ATOM 798 O 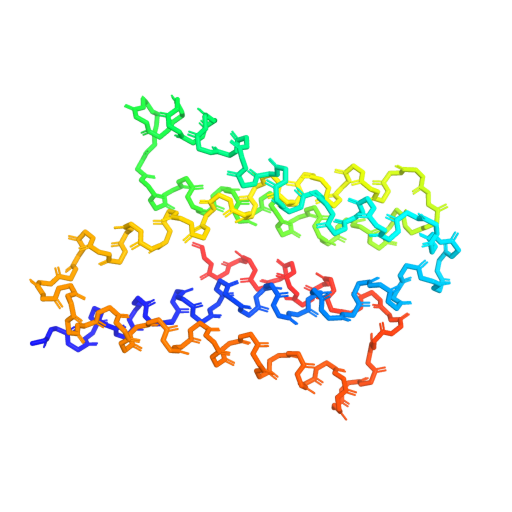O . CYS A 1 105 ? -5.646 6.347 0.168 1.00 92.31 105 CYS A O 1
ATOM 800 N N . TYR A 1 106 ? -3.667 5.719 -0.667 1.00 93.88 106 TYR A N 1
ATOM 801 C CA . TYR A 1 106 ? -3.497 4.508 0.137 1.00 93.88 106 TYR A CA 1
ATOM 802 C C . TYR A 1 106 ? -3.031 4.776 1.573 1.00 93.88 106 TYR A C 1
ATOM 804 O O . TYR A 1 106 ? -3.625 4.285 2.529 1.00 93.88 106 TYR A O 1
ATOM 812 N N . PHE A 1 107 ? -1.967 5.557 1.761 1.00 92.44 107 PHE A N 1
ATOM 813 C CA . PHE A 1 107 ? -1.393 5.775 3.094 1.00 92.44 107 PHE A CA 1
ATOM 814 C C . PHE A 1 107 ? -2.364 6.402 4.101 1.00 92.44 107 PHE A C 1
ATOM 816 O O . PHE A 1 107 ? -2.383 5.965 5.257 1.00 92.44 107 PHE A O 1
ATOM 823 N N . PRO A 1 108 ? -3.217 7.364 3.710 1.00 88.88 108 PRO A N 1
ATOM 824 C CA . PRO A 1 108 ? -4.149 7.968 4.652 1.00 88.88 108 PRO A CA 1
ATOM 825 C C . PRO A 1 108 ? -5.209 6.970 5.150 1.00 88.88 108 PRO A C 1
ATOM 827 O O . PRO A 1 108 ? -5.721 7.110 6.266 1.00 88.88 108 PRO A O 1
ATOM 830 N N . THR A 1 109 ? -5.495 5.903 4.393 1.00 90.88 109 THR A N 1
ATOM 831 C CA . THR A 1 109 ? -6.458 4.884 4.830 1.00 90.88 109 THR A CA 1
ATOM 832 C C . THR A 1 109 ? -5.915 3.957 5.909 1.00 90.88 109 THR A C 1
ATOM 834 O O . THR A 1 109 ? -6.704 3.352 6.635 1.00 90.88 109 THR A O 1
ATOM 837 N N . LEU A 1 110 ? -4.593 3.891 6.103 1.00 90.94 110 LEU A N 1
ATOM 838 C CA . LEU A 1 110 ? -4.001 3.196 7.249 1.00 90.94 110 LEU A CA 1
ATOM 839 C C . LEU A 1 110 ? -4.467 3.821 8.568 1.00 90.94 110 LEU A C 1
ATOM 841 O O . LEU A 1 110 ? -4.772 3.103 9.520 1.00 90.94 110 LEU A O 1
ATOM 845 N N . GLY A 1 111 ? -4.553 5.154 8.609 1.00 88.00 111 GLY A N 1
ATOM 846 C CA . GLY A 1 111 ? -5.110 5.883 9.746 1.00 88.00 111 GLY A CA 1
ATOM 847 C C . GLY A 1 111 ? -6.626 5.720 9.835 1.00 88.00 111 GLY A C 1
ATOM 848 O O . GLY A 1 111 ? -7.148 5.433 10.909 1.00 88.00 111 GLY A O 1
ATOM 849 N N . LEU A 1 112 ? -7.330 5.823 8.702 1.00 87.69 112 LEU A N 1
ATOM 850 C CA . LEU A 1 112 ? -8.790 5.697 8.648 1.00 87.69 112 LEU A CA 1
ATOM 851 C C . LEU A 1 112 ? -9.285 4.329 9.144 1.00 87.69 112 LEU A C 1
ATOM 853 O O . LEU A 1 112 ? -10.196 4.264 9.963 1.00 87.69 112 LEU A O 1
ATOM 857 N N . THR A 1 113 ? -8.661 3.240 8.694 1.00 90.88 113 THR A N 1
ATOM 858 C CA . THR A 1 113 ? -9.005 1.866 9.098 1.00 90.88 113 THR A CA 1
ATOM 859 C C . THR A 1 113 ? -8.692 1.602 10.570 1.00 90.88 113 THR A C 1
ATOM 861 O O . THR A 1 113 ? -9.457 0.911 11.247 1.00 90.88 113 THR A O 1
ATOM 864 N N . ALA A 1 114 ? -7.613 2.185 11.105 1.00 90.56 114 ALA A N 1
ATOM 865 C CA . ALA A 1 114 ? -7.313 2.136 12.533 1.00 90.56 114 ALA A CA 1
ATOM 866 C C . ALA A 1 114 ? -8.373 2.880 13.357 1.00 90.56 114 ALA A C 1
ATOM 868 O O . ALA A 1 114 ? -8.936 2.298 14.285 1.00 90.56 114 ALA A O 1
ATOM 869 N N . SER A 1 115 ? -8.709 4.117 12.982 1.00 88.12 115 SER A N 1
ATOM 870 C CA . SER A 1 115 ? -9.766 4.901 13.633 1.00 88.12 115 SER A CA 1
ATOM 871 C C . SER A 1 115 ? -11.130 4.210 13.551 1.00 88.12 115 SER A C 1
ATOM 873 O O . SER A 1 115 ? -11.847 4.152 14.548 1.00 88.12 115 SER A O 1
ATOM 875 N N . LEU A 1 116 ? -11.466 3.609 12.404 1.00 88.38 116 LEU A N 1
ATOM 876 C CA . LEU A 1 116 ? -12.702 2.849 12.210 1.00 88.38 116 LEU A CA 1
ATOM 877 C C . LEU A 1 116 ? -12.765 1.621 13.127 1.00 88.38 116 LEU A C 1
ATOM 879 O O . LEU A 1 116 ? -13.815 1.338 13.708 1.00 88.38 116 LEU A O 1
ATOM 883 N N . ALA A 1 117 ? -11.648 0.907 13.288 1.00 89.94 117 ALA A N 1
ATOM 884 C CA . ALA A 1 117 ? -11.565 -0.204 14.225 1.00 89.94 117 ALA A CA 1
ATOM 885 C C . ALA A 1 117 ? -11.753 0.284 15.668 1.00 89.94 117 ALA A C 1
ATOM 887 O O . ALA A 1 117 ? -12.602 -0.248 16.380 1.00 89.94 117 ALA A O 1
ATOM 888 N N . PHE A 1 118 ? -11.042 1.334 16.087 1.00 90.19 118 PHE A N 1
ATOM 889 C CA . PHE A 1 118 ? -11.191 1.897 17.430 1.00 90.19 118 PHE A CA 1
ATOM 890 C C . PHE A 1 118 ? -12.621 2.359 17.726 1.00 90.19 118 PHE A C 1
ATOM 892 O O . PHE A 1 118 ? -13.127 2.081 18.810 1.00 90.19 118 PHE A O 1
ATOM 899 N N . HIS A 1 119 ? -13.297 2.985 16.762 1.00 88.56 119 HIS A N 1
ATOM 900 C CA . HIS A 1 119 ? -14.669 3.468 16.923 1.00 88.56 119 HIS A CA 1
ATOM 901 C C . HIS A 1 119 ? -15.675 2.348 17.253 1.00 88.56 119 HIS A C 1
ATOM 903 O O . HIS A 1 119 ? -16.627 2.562 17.999 1.00 88.56 119 HIS A O 1
ATOM 909 N N . HIS A 1 120 ? -15.466 1.140 16.722 1.00 88.38 120 HIS A N 1
ATOM 910 C CA . HIS A 1 120 ? -16.395 0.018 16.895 1.00 88.38 120 HIS A CA 1
ATOM 911 C C . HIS A 1 120 ? -16.021 -0.939 18.037 1.00 88.38 120 HIS A C 1
ATOM 913 O O . HIS A 1 120 ? -16.866 -1.713 18.499 1.00 88.38 120 HIS A O 1
ATOM 919 N N . LEU A 1 121 ? -14.765 -0.927 18.484 1.00 90.38 121 LEU A N 1
ATOM 920 C CA . LEU A 1 121 ? -14.282 -1.790 19.560 1.00 90.38 121 LEU A CA 1
ATOM 921 C C . LEU A 1 121 ? -14.730 -1.264 20.929 1.00 90.38 121 LEU A C 1
ATOM 923 O O . LEU A 1 121 ? -14.594 -0.082 21.235 1.00 90.38 121 LEU A O 1
ATOM 927 N N . LYS A 1 122 ? -15.231 -2.161 21.789 1.00 86.50 122 LYS A N 1
ATOM 928 C CA . LYS A 1 122 ? -15.681 -1.786 23.142 1.00 86.50 122 LYS A CA 1
ATOM 929 C C . LYS A 1 122 ? -14.513 -1.650 24.108 1.00 86.50 122 LYS A C 1
ATOM 931 O O . LYS A 1 122 ? -14.540 -0.790 24.980 1.00 86.50 122 LYS A O 1
ATOM 936 N N . ASN A 1 123 ? -13.520 -2.531 23.986 1.00 88.75 123 ASN A N 1
ATOM 937 C CA . ASN A 1 123 ? -12.323 -2.507 24.819 1.00 88.75 123 ASN A CA 1
ATOM 938 C C . ASN A 1 123 ? -11.095 -2.353 23.919 1.00 88.75 123 ASN A C 1
ATOM 940 O O . ASN A 1 123 ? -10.419 -3.329 23.594 1.00 88.75 123 ASN A O 1
ATOM 944 N N . GLN A 1 124 ? -10.862 -1.116 23.479 1.00 88.62 124 GLN A N 1
ATOM 945 C CA . GLN A 1 124 ? -9.851 -0.758 22.482 1.00 88.62 124 GLN A CA 1
ATOM 946 C C . GLN A 1 124 ? -8.456 -1.286 22.843 1.00 88.62 124 GLN A C 1
ATOM 948 O O . GLN A 1 124 ? -7.807 -1.902 22.003 1.00 88.62 124 GLN A O 1
ATOM 953 N N . GLU A 1 125 ? -8.033 -1.142 24.100 1.00 88.12 125 GLU A N 1
ATOM 954 C CA . GLU A 1 125 ? -6.706 -1.563 24.572 1.00 88.12 125 GLU A CA 1
ATOM 955 C C . GLU A 1 125 ? -6.472 -3.074 24.464 1.00 88.12 125 GLU A C 1
ATOM 957 O O . GLU A 1 125 ? -5.355 -3.514 24.200 1.00 88.12 125 GLU A O 1
ATOM 962 N N . LYS A 1 126 ? -7.523 -3.884 24.651 1.00 87.81 126 LYS A N 1
ATOM 963 C CA . LYS A 1 126 ? -7.418 -5.350 24.613 1.00 87.81 126 LYS A CA 1
ATOM 964 C C . LYS A 1 126 ? -7.745 -5.936 23.249 1.00 87.81 126 LYS A C 1
ATOM 966 O O . LYS A 1 126 ? -7.135 -6.922 22.859 1.00 87.81 126 LYS A O 1
ATOM 971 N N . GLU A 1 127 ? -8.722 -5.376 22.541 1.00 89.50 127 GLU A N 1
ATOM 972 C CA . GLU A 1 127 ? -9.249 -5.944 21.296 1.00 89.50 127 GLU A CA 1
ATOM 973 C C . GLU A 1 127 ? -8.469 -5.461 20.061 1.00 89.50 127 GLU A C 1
ATOM 975 O O . GLU A 1 127 ? -8.273 -6.238 19.124 1.00 89.50 127 GLU A O 1
ATOM 980 N N . PHE A 1 128 ? -7.976 -4.215 20.054 1.00 91.94 128 PHE A N 1
ATOM 981 C CA . PHE A 1 128 ? -7.266 -3.664 18.896 1.00 91.94 128 PHE A CA 1
ATOM 982 C C . PHE A 1 128 ? -5.941 -4.375 18.595 1.00 91.94 128 PHE A C 1
ATOM 984 O O . PHE A 1 128 ? -5.710 -4.663 17.421 1.00 91.94 128 PHE A O 1
ATOM 991 N N . PRO A 1 129 ? -5.091 -4.735 19.583 1.00 92.69 129 PRO A N 1
ATOM 992 C CA . PRO A 1 129 ? -3.868 -5.483 19.298 1.00 92.69 129 PRO A CA 1
ATOM 993 C C . PRO A 1 129 ? -4.134 -6.791 18.547 1.00 92.69 129 PRO A C 1
ATOM 995 O O . PRO A 1 129 ? -3.446 -7.082 17.574 1.00 92.69 129 PRO A O 1
ATOM 998 N N . TRP A 1 130 ? -5.181 -7.536 18.917 1.00 89.81 130 TRP A N 1
ATOM 999 C CA . TRP A 1 130 ? -5.555 -8.769 18.216 1.00 89.81 130 TRP A CA 1
ATOM 1000 C C . TRP A 1 130 ? -5.973 -8.521 16.769 1.00 89.81 130 TRP A C 1
ATOM 1002 O O . TRP A 1 130 ? -5.514 -9.224 15.875 1.00 89.81 130 TRP A O 1
ATOM 1012 N N . VAL A 1 131 ? -6.792 -7.495 16.530 1.00 92.25 131 VAL A N 1
ATOM 1013 C CA . VAL A 1 131 ? -7.188 -7.072 15.177 1.00 92.25 131 VAL A CA 1
ATOM 1014 C C . VAL A 1 131 ? -5.967 -6.630 14.362 1.00 92.25 131 VAL A C 1
ATOM 1016 O O . VAL A 1 131 ? -5.845 -6.945 13.180 1.00 92.25 131 VAL A O 1
ATOM 1019 N N . ARG A 1 132 ? -5.025 -5.934 15.003 1.00 93.69 132 ARG A N 1
ATOM 1020 C CA . ARG A 1 132 ? -3.828 -5.378 14.375 1.00 93.69 132 ARG A CA 1
ATOM 1021 C C . ARG A 1 132 ? -2.830 -6.442 13.923 1.00 93.69 132 ARG A C 1
ATOM 1023 O O . ARG A 1 132 ? -2.217 -6.260 12.873 1.00 93.69 132 ARG A O 1
ATOM 1030 N N . VAL A 1 133 ? -2.684 -7.543 14.666 1.00 94.94 133 VAL A N 1
ATOM 1031 C CA . VAL A 1 133 ? -1.776 -8.649 14.300 1.00 94.94 133 VAL A CA 1
ATOM 1032 C C . VAL A 1 133 ? -2.100 -9.198 12.909 1.00 94.94 133 VAL A C 1
ATOM 1034 O O . VAL A 1 133 ? -1.181 -9.491 12.146 1.00 94.94 133 VAL A O 1
ATOM 1037 N N . PHE A 1 134 ? -3.379 -9.263 12.528 1.00 94.19 134 PHE A N 1
ATOM 1038 C CA . PHE A 1 134 ? -3.774 -9.703 11.186 1.00 94.19 134 PHE A CA 1
ATOM 1039 C C . PHE A 1 134 ? -3.230 -8.806 10.071 1.00 94.19 134 PHE A C 1
ATOM 1041 O O . PHE A 1 134 ? -2.951 -9.309 8.987 1.00 94.19 134 PHE A O 1
ATOM 1048 N N . GLY A 1 135 ? -2.998 -7.518 10.339 1.00 93.81 135 GLY A N 1
ATOM 1049 C CA . GLY A 1 135 ? -2.304 -6.640 9.400 1.00 93.81 135 GLY A CA 1
ATOM 1050 C C . GLY A 1 135 ? -0.851 -7.069 9.188 1.00 93.81 135 GLY A C 1
ATOM 1051 O O . GLY A 1 135 ? -0.414 -7.259 8.057 1.00 93.81 135 GLY A O 1
ATOM 1052 N N . THR A 1 136 ? -0.106 -7.319 10.266 1.00 94.50 136 THR A N 1
ATOM 1053 C CA . THR A 1 136 ? 1.275 -7.823 10.168 1.00 94.50 136 THR A CA 1
ATOM 1054 C C . THR A 1 136 ? 1.339 -9.181 9.466 1.00 94.50 136 THR A C 1
ATOM 1056 O O . THR A 1 136 ? 2.227 -9.399 8.643 1.00 94.50 136 THR A O 1
ATOM 1059 N N . ILE A 1 137 ? 0.377 -10.072 9.734 1.00 94.88 137 ILE A N 1
ATOM 1060 C CA . ILE A 1 137 ? 0.256 -11.358 9.034 1.00 94.88 137 ILE A CA 1
ATOM 1061 C C . ILE A 1 137 ? 0.004 -11.128 7.540 1.00 94.88 137 ILE A C 1
ATOM 1063 O O . ILE A 1 137 ? 0.692 -11.727 6.719 1.00 94.88 137 ILE A O 1
ATOM 1067 N N . GLY A 1 138 ? -0.934 -10.251 7.173 1.00 93.19 138 GLY A N 1
ATOM 1068 C CA . GLY A 1 138 ? -1.222 -9.916 5.776 1.00 93.19 138 GLY A CA 1
ATOM 1069 C C . GLY A 1 138 ? 0.010 -9.404 5.038 1.00 93.19 138 GLY A C 1
ATOM 1070 O O . GLY A 1 138 ? 0.336 -9.917 3.973 1.00 93.19 138 GLY A O 1
ATOM 1071 N N . TRP A 1 139 ? 0.751 -8.480 5.652 1.00 94.81 139 TRP A N 1
ATOM 1072 C CA . TRP A 1 139 ? 1.985 -7.935 5.086 1.00 94.81 139 TRP A CA 1
ATOM 1073 C C . TRP A 1 139 ? 3.069 -9.003 4.885 1.00 94.81 139 TRP A C 1
ATOM 1075 O O . TRP A 1 139 ? 3.645 -9.116 3.804 1.00 94.81 139 TRP A O 1
ATOM 1085 N N . ALA A 1 140 ? 3.335 -9.814 5.914 1.00 93.44 140 ALA A N 1
ATOM 1086 C CA . ALA A 1 140 ? 4.393 -10.819 5.865 1.00 93.44 140 ALA A CA 1
ATOM 1087 C C . ALA A 1 140 ? 4.057 -11.965 4.901 1.00 93.44 140 ALA A C 1
ATOM 1089 O O . ALA A 1 140 ? 4.907 -12.387 4.122 1.00 93.44 140 ALA A O 1
ATOM 1090 N N . THR A 1 141 ? 2.819 -12.466 4.937 1.00 93.31 141 THR A N 1
ATOM 1091 C CA . THR A 1 141 ? 2.405 -13.622 4.125 1.00 93.31 141 THR A CA 1
ATOM 1092 C C . THR A 1 141 ? 2.522 -13.341 2.638 1.00 93.31 141 THR A C 1
ATOM 1094 O O . THR A 1 141 ? 3.089 -14.158 1.917 1.00 93.31 141 THR A O 1
ATOM 1097 N N . ILE A 1 142 ? 2.051 -12.183 2.174 1.00 92.19 142 ILE A N 1
ATOM 1098 C CA . ILE A 1 142 ? 2.115 -11.852 0.753 1.00 92.19 142 ILE A CA 1
ATOM 1099 C C . ILE A 1 142 ? 3.528 -11.497 0.298 1.00 92.19 142 ILE A C 1
ATOM 1101 O O . ILE A 1 142 ? 3.920 -11.929 -0.780 1.00 92.19 142 ILE A O 1
ATOM 1105 N N . GLY A 1 143 ? 4.315 -10.795 1.121 1.00 87.75 143 GLY A N 1
ATOM 1106 C CA . GLY A 1 143 ? 5.706 -10.481 0.792 1.00 87.75 143 GLY A CA 1
ATOM 1107 C C . GLY A 1 143 ? 6.543 -11.753 0.635 1.00 87.75 143 GLY A C 1
ATOM 1108 O O . GLY A 1 143 ? 7.270 -11.909 -0.343 1.00 87.75 143 GLY A O 1
ATOM 1109 N N . LEU A 1 144 ? 6.367 -12.717 1.546 1.00 88.56 144 LEU A N 1
ATOM 1110 C CA . LEU A 1 144 ? 7.004 -14.031 1.439 1.00 88.56 144 LEU A CA 1
ATOM 1111 C C . LEU A 1 144 ? 6.471 -14.830 0.244 1.00 88.56 144 LEU A C 1
ATOM 1113 O O . LEU A 1 144 ? 7.249 -15.489 -0.438 1.00 88.56 144 LEU A O 1
ATOM 1117 N N . PHE A 1 145 ? 5.168 -14.771 -0.033 1.00 88.19 145 PHE A N 1
ATOM 1118 C CA . PHE A 1 145 ? 4.573 -15.464 -1.177 1.00 88.19 145 PHE A CA 1
ATOM 1119 C C . PHE A 1 145 ? 5.084 -14.910 -2.518 1.00 88.19 145 PHE A C 1
ATOM 1121 O O . PHE A 1 145 ? 5.411 -15.693 -3.411 1.00 88.19 145 PHE A O 1
ATOM 1128 N N . MET A 1 146 ? 5.224 -13.586 -2.646 1.00 85.88 146 MET A N 1
ATOM 1129 C CA . MET A 1 146 ? 5.799 -12.942 -3.832 1.00 85.88 146 MET A CA 1
ATOM 1130 C C . MET A 1 146 ? 7.246 -13.386 -4.073 1.00 85.88 146 MET A C 1
ATOM 1132 O O . MET A 1 146 ? 7.561 -13.825 -5.181 1.00 85.88 146 MET A O 1
ATOM 1136 N N . GLY A 1 147 ? 8.085 -13.342 -3.033 1.00 80.81 147 GLY A N 1
ATOM 1137 C CA . GLY A 1 147 ? 9.509 -13.661 -3.155 1.00 80.81 147 GLY A CA 1
ATOM 1138 C C . GLY A 1 147 ? 9.812 -15.153 -3.288 1.00 80.81 147 GLY A C 1
ATOM 1139 O O . GLY A 1 147 ? 10.563 -15.562 -4.169 1.00 80.81 147 GLY A O 1
ATOM 1140 N N . TYR A 1 148 ? 9.217 -16.001 -2.444 1.00 80.38 148 TYR A N 1
ATOM 1141 C CA . TYR A 1 148 ? 9.569 -17.427 -2.394 1.00 80.38 148 TYR A CA 1
ATOM 1142 C C . TYR A 1 148 ? 8.766 -18.305 -3.351 1.00 80.38 148 TYR A C 1
ATOM 1144 O O . TYR A 1 148 ? 9.303 -19.297 -3.838 1.00 80.38 148 TYR A O 1
ATOM 1152 N N . VAL A 1 149 ? 7.489 -17.990 -3.593 1.00 79.56 149 VAL A N 1
ATOM 1153 C CA . VAL A 1 149 ? 6.608 -18.863 -4.389 1.00 79.56 149 VAL A CA 1
ATOM 1154 C C . VAL A 1 149 ? 6.519 -18.383 -5.826 1.00 79.56 149 VAL A C 1
ATOM 1156 O O . VAL A 1 149 ? 6.723 -19.170 -6.746 1.00 79.56 149 VAL A O 1
ATOM 1159 N N . LEU A 1 150 ? 6.213 -17.102 -6.027 1.00 77.75 150 LEU A N 1
ATOM 1160 C CA . LEU A 1 150 ? 6.066 -16.549 -7.371 1.00 77.75 150 LEU A CA 1
ATOM 1161 C C . LEU A 1 150 ? 7.399 -16.128 -7.995 1.00 77.75 150 LEU A C 1
ATOM 1163 O O . LEU A 1 150 ? 7.454 -15.996 -9.215 1.00 77.75 150 LEU A O 1
ATOM 1167 N N . GLN A 1 151 ? 8.443 -15.906 -7.182 1.00 80.31 151 GLN A N 1
ATOM 1168 C CA . GLN A 1 151 ? 9.739 -15.355 -7.612 1.00 80.31 151 GLN A CA 1
ATOM 1169 C C . GLN A 1 151 ? 9.565 -14.132 -8.530 1.00 80.31 151 GLN A C 1
ATOM 1171 O O . GLN A 1 151 ? 10.302 -13.915 -9.492 1.00 80.31 151 GLN A O 1
ATOM 1176 N N . ALA A 1 152 ? 8.529 -13.342 -8.244 1.00 78.44 152 ALA A N 1
ATOM 1177 C CA . ALA A 1 152 ? 8.013 -12.300 -9.121 1.00 78.44 152 ALA A CA 1
ATOM 1178 C C . ALA A 1 152 ? 8.594 -10.918 -8.790 1.00 78.44 152 ALA A C 1
ATOM 1180 O O . ALA A 1 152 ? 8.059 -9.905 -9.245 1.00 78.44 152 ALA A O 1
ATOM 1181 N N . ASP A 1 153 ? 9.693 -10.884 -8.034 1.00 73.75 153 ASP A N 1
ATOM 1182 C CA . ASP A 1 153 ? 10.301 -9.681 -7.455 1.00 73.75 153 ASP A CA 1
ATOM 1183 C C . ASP A 1 153 ? 10.714 -8.647 -8.506 1.00 73.75 153 ASP A C 1
ATOM 1185 O O . ASP A 1 153 ? 10.710 -7.451 -8.243 1.00 73.75 153 ASP A O 1
ATOM 1189 N N . ASN A 1 154 ? 11.017 -9.117 -9.714 1.00 79.50 154 ASN A N 1
ATOM 1190 C CA . ASN A 1 154 ? 11.472 -8.315 -10.847 1.00 79.50 154 ASN A CA 1
ATOM 1191 C C . ASN A 1 154 ? 10.350 -7.995 -11.852 1.00 79.50 154 ASN A C 1
ATOM 1193 O O . ASN A 1 154 ? 10.620 -7.480 -12.938 1.00 79.50 154 ASN A O 1
ATOM 1197 N N . THR A 1 155 ? 9.100 -8.345 -11.536 1.00 86.31 155 THR A N 1
ATOM 1198 C CA . THR A 1 155 ? 7.958 -8.260 -12.458 1.00 86.31 155 THR A CA 1
ATOM 1199 C C . THR A 1 155 ? 6.878 -7.308 -11.950 1.00 86.31 155 THR A C 1
ATOM 1201 O O . THR A 1 155 ? 6.830 -6.957 -10.776 1.00 86.31 155 THR A O 1
ATOM 1204 N N . ALA A 1 156 ? 5.943 -6.953 -12.832 1.00 87.50 156 ALA A N 1
ATOM 1205 C CA . ALA A 1 156 ? 4.765 -6.156 -12.495 1.00 87.50 156 ALA A CA 1
ATOM 1206 C C . ALA A 1 156 ? 3.699 -6.912 -11.673 1.00 87.50 156 ALA A C 1
ATOM 1208 O O . ALA A 1 156 ? 2.745 -6.306 -11.186 1.00 87.50 156 ALA A O 1
ATOM 1209 N N . THR A 1 157 ? 3.827 -8.234 -11.517 1.00 88.94 157 THR A N 1
ATOM 1210 C CA . THR A 1 157 ? 2.834 -9.098 -10.851 1.00 88.94 157 THR A CA 1
ATOM 1211 C C . THR A 1 157 ? 2.416 -8.604 -9.460 1.00 88.94 157 THR A C 1
ATOM 1213 O O . THR A 1 157 ? 1.211 -8.569 -9.191 1.00 88.94 157 THR A O 1
ATOM 1216 N N . PRO A 1 158 ? 3.339 -8.156 -8.585 1.00 88.88 158 PRO A N 1
ATOM 1217 C CA . PRO A 1 158 ? 2.959 -7.688 -7.258 1.00 88.88 158 PRO A CA 1
ATOM 1218 C C . PRO A 1 158 ? 2.113 -6.404 -7.290 1.00 88.88 158 PRO A C 1
ATOM 1220 O O . PRO A 1 158 ? 1.271 -6.201 -6.414 1.00 88.88 158 PRO A O 1
ATOM 1223 N N . LEU A 1 159 ? 2.260 -5.575 -8.335 1.00 90.19 159 LEU A N 1
ATOM 1224 C CA . LEU A 1 159 ? 1.437 -4.380 -8.537 1.00 90.19 159 LEU A CA 1
ATOM 1225 C C . LEU A 1 159 ? -0.007 -4.744 -8.901 1.00 90.19 159 LEU A C 1
ATOM 1227 O O . LEU A 1 159 ? -0.941 -4.179 -8.337 1.00 90.19 159 LEU A O 1
ATOM 1231 N N . TYR A 1 160 ? -0.208 -5.734 -9.776 1.00 91.50 160 TYR A N 1
ATOM 1232 C CA . TYR A 1 160 ? -1.552 -6.213 -10.118 1.00 91.50 160 TYR A CA 1
ATOM 1233 C C . TYR A 1 160 ? -2.241 -6.919 -8.951 1.00 91.50 160 TYR A C 1
ATOM 1235 O O . TYR A 1 160 ? -3.437 -6.728 -8.739 1.00 91.50 160 TYR A O 1
ATOM 1243 N N . ILE A 1 161 ? -1.500 -7.710 -8.171 1.00 90.69 161 ILE A N 1
ATOM 1244 C CA . ILE A 1 161 ? -2.052 -8.408 -7.004 1.00 90.69 161 ILE A CA 1
ATOM 1245 C C . ILE A 1 161 ? -2.451 -7.408 -5.917 1.00 90.69 161 ILE A C 1
ATOM 1247 O O . ILE A 1 161 ? -3.558 -7.498 -5.387 1.00 90.69 161 ILE A O 1
ATOM 1251 N N . GLY A 1 162 ? -1.595 -6.425 -5.622 1.00 89.56 162 GLY A N 1
ATOM 1252 C CA . GLY A 1 162 ? -1.934 -5.349 -4.692 1.00 89.56 162 GLY A CA 1
ATOM 1253 C C . GLY A 1 162 ? -3.107 -4.500 -5.190 1.00 89.56 162 GLY A C 1
ATOM 1254 O O . GLY A 1 162 ? -4.039 -4.240 -4.433 1.00 89.56 162 GLY A O 1
ATOM 1255 N N . GLY A 1 163 ? -3.119 -4.137 -6.476 1.00 89.88 163 GLY A N 1
ATOM 1256 C CA . GLY A 1 163 ? -4.206 -3.364 -7.076 1.00 89.88 163 GLY A CA 1
ATOM 1257 C C . GLY A 1 163 ? -5.547 -4.103 -7.077 1.00 89.88 163 GLY A C 1
ATOM 1258 O O . GLY A 1 163 ? -6.573 -3.516 -6.745 1.00 89.88 163 GLY A O 1
ATOM 1259 N N . GLY A 1 164 ? -5.548 -5.407 -7.367 1.00 90.88 164 GLY A N 1
ATOM 1260 C CA . GLY A 1 164 ? -6.743 -6.250 -7.290 1.00 90.88 164 GLY A CA 1
ATOM 1261 C C . GLY A 1 164 ? -7.238 -6.457 -5.857 1.00 90.88 164 GLY A C 1
ATOM 1262 O O . GLY A 1 164 ? -8.445 -6.467 -5.620 1.00 90.88 164 GLY A O 1
ATOM 1263 N N . ALA A 1 165 ? -6.325 -6.560 -4.885 1.00 91.56 165 ALA A N 1
ATOM 1264 C CA . ALA A 1 165 ? -6.679 -6.679 -3.472 1.00 91.56 165 ALA A CA 1
ATOM 1265 C C . ALA A 1 165 ? -7.410 -5.433 -2.934 1.00 91.56 165 ALA A C 1
ATOM 1267 O O . ALA A 1 165 ? -8.229 -5.554 -2.023 1.00 91.56 165 ALA A O 1
ATOM 1268 N N . ALA A 1 166 ? -7.191 -4.259 -3.536 1.00 91.00 166 ALA A N 1
ATOM 1269 C CA . ALA A 1 166 ? -7.887 -3.025 -3.175 1.00 91.00 166 ALA A CA 1
ATOM 1270 C C . ALA A 1 166 ? -9.408 -3.072 -3.417 1.00 91.00 166 ALA A C 1
ATOM 1272 O O . ALA A 1 166 ? -10.134 -2.311 -2.794 1.00 91.00 166 ALA A O 1
ATOM 1273 N N . LEU A 1 167 ? -9.911 -3.987 -4.258 1.00 89.12 167 LEU A N 1
ATOM 1274 C CA . LEU A 1 167 ? -11.354 -4.176 -4.483 1.00 89.12 167 LEU A CA 1
ATOM 1275 C C . LEU A 1 167 ? -12.091 -4.781 -3.277 1.00 89.12 167 LEU A C 1
ATOM 1277 O O . LEU A 1 167 ? -13.320 -4.784 -3.246 1.00 89.12 167 LEU A O 1
ATOM 1281 N N . PHE A 1 168 ? -11.356 -5.346 -2.316 1.00 88.62 168 PHE A N 1
ATOM 1282 C CA . PHE A 1 168 ? -11.922 -6.014 -1.144 1.00 88.62 168 PHE A CA 1
ATOM 1283 C C . PHE A 1 168 ? -12.029 -5.100 0.092 1.00 88.62 168 PHE A C 1
ATOM 1285 O O . PHE A 1 168 ? -12.380 -5.591 1.169 1.00 88.62 168 PHE A O 1
ATOM 1292 N N . LEU A 1 169 ? -11.732 -3.803 -0.055 1.00 83.19 169 LEU A N 1
ATOM 1293 C CA . LEU A 1 169 ? -11.841 -2.761 0.974 1.00 83.19 169 LEU A CA 1
ATOM 1294 C C . LEU A 1 169 ? -12.816 -1.665 0.545 1.00 83.19 169 LEU A C 1
ATOM 1296 O O . LEU A 1 169 ? -13.566 -1.207 1.433 1.00 83.19 169 LEU A O 1
#

Sequence (169 aa):
MNVRLIARLSVMMFVQYFIWGAWAPTLGNYMTTIDAGEWIPLAYALGPIACMIGPFFLGMVADRFFDSEKLLGVLMLIAGAAMCAMPFAAGTDLFLPLLGLHALCYFPTLGLTASLAFHHLKNQEKEFPWVRVFGTIGWATIGLFMGYVLQADNTATPLYIGGGAALFL

Radius of gyration: 16.22 Å; chains: 1; bounding box: 37×37×43 Å

pLDDT: mean 88.36, std 7.61, range [59.09, 96.06]

Secondary structure (DSSP, 8-state):
--HHHHHHHHHHHHHHHHHHHHHTTTHHHHHHHTT-GGGHHHHHHHHHHHHHHHHHHHHHHHTTT--HHHHHHHHHHHHHHHHHHGGGGTTSTTHHHHHHHHHHHHHHHHHHHHHHHHHH-SSHHHHHHHHHHHHHHHHHHHHHIIIIII--TTSSHHHHHHHHHGGG-